Protein AF-A0AAP6BLM5-F1 (afdb_monomer_lite)

Secondary structure (DSSP, 8-state):
-EEEEEE-TTS-EEEEEESSTTSPPPPPTTT----EEPPPHHHHHTT---PPPPGGGS--STGGGTTT-HHHHHHHHHHHHHHHHHHHH-GGG----PPEEE-SGGGSSSPEEHHHHHTT------------------PPPP-----

pLDDT: mean 82.63, std 16.54, range [38.22, 97.81]

Foldseek 3Di:
DDKFWKADPVGDIDIDDDPDPPGAAAADPPPRHGIDTDDDVVVVVVPVDDQQDEPVPQDPDCVSCVNVDPVSVVVVVVSHVSNVVVCVVPVVSDDDDFDFPACDDLNVVPTDGPVCVVVVVDDRHDPPDDPDDDPDPDDDDDDDDDD

InterPro domains:
  IPR013429 Putative regulatory protein FmdB, zinc ribbon domain [PF09723] (1-38)
  IPR013429 Putative regulatory protein FmdB, zinc ribbon domain [SM00834] (1-40)
  IPR013429 Putative regulatory protein FmdB, zinc ribbon domain [TIGR02605] (1-44)

Radius of gyration: 35.69 Å; chains: 1; bounding box: 111×33×88 Å

Structure (mmCIF, N/CA/C/O backbone):
data_AF-A0AAP6BLM5-F1
#
_entry.id   AF-A0AAP6BLM5-F1
#
loop_
_atom_site.group_PDB
_atom_site.id
_atom_site.type_symbol
_atom_site.label_atom_id
_atom_site.label_alt_id
_atom_site.label_comp_id
_atom_site.label_asym_id
_atom_site.label_entity_id
_atom_site.label_seq_id
_atom_site.pdbx_PDB_ins_code
_atom_site.Cartn_x
_atom_site.Cartn_y
_atom_site.Cartn_z
_atom_site.occupancy
_atom_site.B_iso_or_equiv
_atom_site.auth_seq_id
_atom_site.auth_comp_id
_atom_site.auth_asym_id
_atom_site.auth_atom_id
_atom_site.pdbx_PDB_model_num
ATOM 1 N N . MET A 1 1 ? -21.916 20.422 20.716 1.00 71.44 1 MET A N 1
ATOM 2 C CA . MET A 1 1 ? -22.351 19.098 21.212 1.00 71.44 1 MET A CA 1
ATOM 3 C C . MET A 1 1 ? -21.468 18.029 20.588 1.00 71.44 1 MET A C 1
ATOM 5 O O . MET A 1 1 ? -21.013 18.235 19.468 1.00 71.44 1 MET A O 1
ATOM 9 N N . ARG A 1 2 ? -21.159 16.948 21.308 1.00 82.88 2 ARG A N 1
ATOM 10 C CA . ARG A 1 2 ? -20.297 15.845 20.842 1.00 82.88 2 ARG A CA 1
ATOM 11 C C . ARG A 1 2 ? -20.967 14.512 21.148 1.00 82.88 2 ARG A C 1
ATOM 13 O O . ARG A 1 2 ? -21.625 14.415 22.176 1.00 82.88 2 ARG A O 1
ATOM 20 N N . ILE A 1 3 ? -20.792 13.520 20.284 1.00 89.69 3 ILE A N 1
ATOM 21 C CA . ILE A 1 3 ? -21.278 12.153 20.504 1.00 89.69 3 ILE A CA 1
ATOM 22 C C . ILE A 1 3 ? -20.092 11.297 20.950 1.00 89.69 3 ILE A C 1
ATOM 24 O O . ILE A 1 3 ? -19.010 11.401 20.368 1.00 89.69 3 ILE A O 1
ATOM 28 N N . TYR A 1 4 ? -20.286 10.490 21.991 1.00 90.19 4 TYR A N 1
ATOM 29 C CA . TYR A 1 4 ? -19.311 9.495 22.433 1.00 90.19 4 TYR A CA 1
ATOM 30 C C . TYR A 1 4 ? -19.972 8.137 22.651 1.00 90.19 4 TYR A C 1
ATOM 32 O O . TYR A 1 4 ? -21.147 8.065 23.012 1.00 90.19 4 TYR A O 1
ATOM 40 N N . ASP A 1 5 ? -19.165 7.089 22.519 1.00 91.62 5 ASP A N 1
ATOM 41 C CA . ASP A 1 5 ? -19.498 5.725 22.911 1.00 91.62 5 ASP A CA 1
ATOM 42 C C . ASP A 1 5 ? -19.318 5.523 24.420 1.00 91.62 5 ASP A C 1
ATOM 44 O O . ASP A 1 5 ? -18.315 5.945 25.009 1.00 91.62 5 ASP A O 1
ATOM 48 N N . TYR A 1 6 ? -20.249 4.811 25.048 1.00 92.62 6 TYR A N 1
ATOM 49 C CA . TYR A 1 6 ? -20.213 4.455 26.464 1.00 92.62 6 TYR A CA 1
ATOM 50 C C . TYR A 1 6 ? -20.410 2.953 26.663 1.00 92.62 6 TYR A C 1
ATOM 52 O O . TYR A 1 6 ? -21.063 2.273 25.870 1.00 92.62 6 TYR A O 1
ATOM 60 N N . ALA A 1 7 ? -19.846 2.425 27.749 1.00 94.75 7 ALA A N 1
ATOM 61 C CA . ALA A 1 7 ? -20.069 1.053 28.190 1.00 94.75 7 ALA A CA 1
ATOM 62 C C . ALA A 1 7 ? -20.408 0.997 29.678 1.00 94.75 7 ALA A C 1
ATOM 64 O O . ALA A 1 7 ? -19.784 1.673 30.504 1.00 94.75 7 ALA A O 1
ATOM 65 N N . CYS A 1 8 ? -21.363 0.139 30.023 1.00 95.88 8 CYS A N 1
ATOM 66 C CA . CYS A 1 8 ? -21.702 -0.194 31.398 1.00 95.88 8 CYS A CA 1
ATOM 67 C C . CYS A 1 8 ? -21.160 -1.579 31.784 1.00 95.88 8 CYS A C 1
ATOM 69 O O . CYS A 1 8 ? -21.030 -2.470 30.946 1.00 95.88 8 CYS A O 1
ATOM 71 N N . ALA A 1 9 ? -20.905 -1.798 33.076 1.00 94.38 9 ALA A N 1
ATOM 72 C CA . ALA A 1 9 ? -20.504 -3.103 33.609 1.00 94.38 9 ALA A CA 1
ATOM 73 C C . ALA A 1 9 ? -21.584 -4.196 33.459 1.00 94.38 9 ALA A C 1
ATOM 75 O O . ALA A 1 9 ? -21.263 -5.374 33.546 1.00 94.38 9 ALA A O 1
ATOM 76 N N . CYS A 1 10 ? -22.847 -3.822 33.225 1.00 93.38 10 CYS A N 1
ATOM 77 C CA . CYS A 1 10 ? -23.926 -4.774 32.937 1.00 93.38 10 CYS A CA 1
ATOM 78 C C . CYS A 1 10 ? -23.910 -5.324 31.497 1.00 93.38 10 CYS A C 1
ATOM 80 O O . CYS A 1 10 ? -24.685 -6.224 31.198 1.00 93.38 10 CYS A O 1
ATOM 82 N N . GLY A 1 11 ? -23.043 -4.802 30.620 1.00 92.88 11 GLY A N 1
ATOM 83 C CA . GLY A 1 11 ? -22.901 -5.247 29.229 1.00 92.88 11 GLY A CA 1
ATOM 84 C C . GLY A 1 11 ? -23.438 -4.267 28.181 1.00 92.88 11 GLY A C 1
ATOM 85 O O . GLY A 1 11 ? -23.005 -4.327 27.032 1.00 92.88 11 GLY A O 1
ATOM 86 N N . THR A 1 12 ? -24.305 -3.324 28.560 1.00 94.12 12 THR A N 1
ATOM 87 C CA . THR A 1 12 ? -24.884 -2.337 27.635 1.00 94.12 12 THR A CA 1
ATOM 88 C C . THR A 1 12 ? -23.827 -1.391 27.070 1.00 94.12 12 THR A C 1
ATOM 90 O O . THR A 1 12 ? -23.000 -0.838 27.808 1.00 94.12 12 THR A O 1
ATOM 93 N N . ARG A 1 13 ? -23.888 -1.173 25.752 1.00 93.62 13 ARG A N 1
ATOM 94 C CA . ARG A 1 13 ? -23.085 -0.192 25.011 1.00 93.62 13 ARG A CA 1
ATOM 95 C C . ARG A 1 13 ? -24.023 0.725 24.243 1.00 93.62 13 ARG A C 1
ATOM 97 O O . ARG A 1 13 ? -24.993 0.243 23.667 1.00 93.62 13 ARG A O 1
ATOM 104 N N . PHE A 1 14 ? -23.750 2.022 24.260 1.00 92.19 14 PHE A N 1
ATOM 105 C CA . PHE A 1 14 ? -24.608 3.011 23.612 1.00 92.19 14 PHE A CA 1
ATOM 106 C C . PHE A 1 14 ? -23.843 4.292 23.289 1.00 92.19 14 PHE A C 1
ATOM 108 O O . PHE A 1 14 ? -22.807 4.579 23.892 1.00 92.19 14 PHE A O 1
ATOM 115 N N . GLU A 1 15 ? -24.394 5.073 22.366 1.00 92.31 15 GLU A N 1
ATOM 116 C CA . GLU A 1 15 ? -23.911 6.405 22.020 1.00 92.31 15 GLU A CA 1
ATOM 117 C C . GLU A 1 15 ? -24.732 7.468 22.751 1.00 92.31 15 GLU A C 1
ATOM 119 O O . GLU A 1 15 ? -25.955 7.361 22.864 1.00 92.31 15 GLU A O 1
ATOM 124 N N . ALA A 1 16 ? -24.073 8.515 23.244 1.00 91.88 16 ALA A N 1
ATOM 125 C CA . ALA A 1 16 ? -24.765 9.646 23.850 1.00 91.88 16 ALA A CA 1
ATOM 126 C C . ALA A 1 16 ? -24.150 10.982 23.445 1.00 91.88 16 ALA A C 1
ATOM 128 O O . ALA A 1 16 ? -22.928 11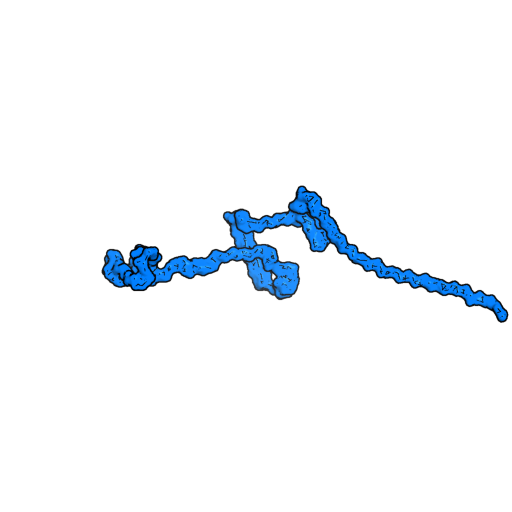.145 23.379 1.00 91.88 16 ALA A O 1
ATOM 129 N N . MET A 1 17 ? -25.030 11.955 23.213 1.00 91.75 17 MET A N 1
ATOM 130 C CA . MET A 1 17 ? -24.651 13.330 22.937 1.00 91.75 17 MET A CA 1
ATOM 131 C C . MET A 1 17 ? -24.458 14.095 24.248 1.00 91.75 17 MET A C 1
ATOM 133 O O . MET A 1 17 ? -25.363 14.168 25.074 1.00 91.75 17 MET A O 1
ATOM 137 N N . VAL A 1 18 ? -23.287 14.698 24.428 1.00 91.94 18 VAL A N 1
ATOM 138 C CA . VAL A 1 18 ? -22.938 15.483 25.617 1.00 91.94 18 VAL A CA 1
ATOM 139 C C . VAL A 1 18 ? -22.443 16.879 25.241 1.00 91.94 18 VAL A C 1
ATOM 141 O O . VAL A 1 18 ? -21.972 17.136 24.125 1.00 91.94 18 VAL A O 1
ATOM 144 N N . SER A 1 19 ? -22.553 17.808 26.188 1.00 88.00 19 SER A N 1
ATOM 145 C CA . SER A 1 19 ? -22.227 19.223 25.979 1.00 88.00 19 SER A CA 1
ATOM 146 C C . SER A 1 19 ? -20.738 19.461 25.712 1.00 88.00 19 SER A C 1
ATOM 148 O O . SER A 1 19 ? -20.390 20.331 24.915 1.00 88.00 19 SER A O 1
ATOM 150 N N . GLY A 1 20 ? -19.857 18.660 26.318 1.00 85.19 20 GLY A N 1
ATOM 151 C CA . GLY A 1 20 ? -18.407 18.830 26.246 1.00 85.19 20 GLY A CA 1
ATOM 152 C C . GLY A 1 20 ? -17.631 17.571 26.652 1.00 85.19 20 GLY A C 1
ATOM 153 O O . GLY A 1 20 ? -18.233 16.553 26.989 1.00 85.19 20 GLY A O 1
ATOM 154 N N . PRO A 1 21 ? -16.289 17.602 26.594 1.00 83.25 21 PRO A N 1
ATOM 155 C CA . PRO A 1 21 ? -15.448 16.454 26.918 1.00 83.25 21 PRO A CA 1
ATOM 156 C C . PRO A 1 21 ? -15.428 16.167 28.426 1.00 83.25 21 PRO A C 1
ATOM 158 O O . PRO A 1 21 ? -15.433 15.000 28.803 1.00 83.25 21 P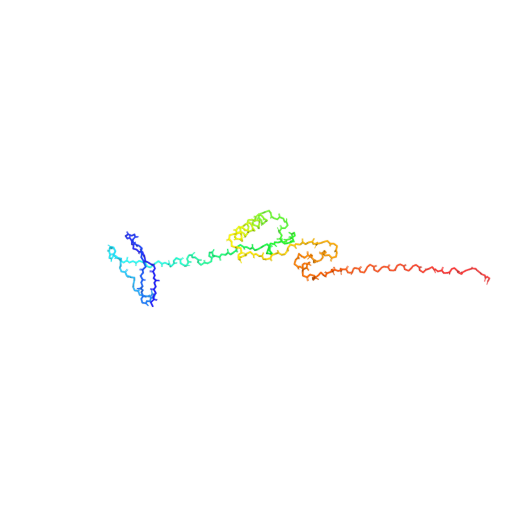RO A O 1
ATOM 161 N N . ASP A 1 22 ? -15.528 17.190 29.268 1.00 88.50 22 ASP A N 1
ATOM 162 C CA . ASP A 1 22 ? -15.529 17.054 30.732 1.00 88.50 22 ASP A CA 1
ATOM 163 C C . ASP A 1 22 ? -16.933 16.843 31.315 1.00 88.50 22 ASP A C 1
ATOM 165 O O . ASP A 1 22 ? -17.114 16.769 32.527 1.00 88.50 22 ASP A O 1
ATOM 169 N N . ALA A 1 23 ? -17.952 16.741 30.453 1.00 88.31 23 ALA A N 1
ATOM 170 C CA . ALA A 1 23 ? -19.307 16.450 30.895 1.00 88.31 23 ALA A CA 1
ATOM 171 C C . ALA A 1 23 ? -19.372 15.049 31.538 1.00 88.31 23 ALA A C 1
ATOM 173 O O . ALA A 1 23 ? -18.787 14.101 30.986 1.00 88.31 23 ALA A O 1
ATOM 174 N N . PRO A 1 24 ? -20.098 14.895 32.663 1.00 90.25 24 PRO A N 1
ATOM 175 C CA . PRO A 1 24 ? -20.225 13.613 33.339 1.00 90.25 24 PRO A CA 1
ATOM 176 C C . PRO A 1 24 ? -20.874 12.570 32.412 1.00 90.25 24 PRO A C 1
ATOM 178 O O . PRO A 1 24 ? -21.772 12.912 31.636 1.00 90.25 24 PRO A O 1
ATOM 181 N N . PRO A 1 25 ? -20.435 11.298 32.460 1.00 91.25 25 PRO A N 1
ATOM 182 C CA . PRO A 1 25 ? -21.062 10.225 31.697 1.00 91.25 25 PRO A CA 1
ATOM 183 C C . PRO A 1 25 ? -22.543 10.063 32.066 1.00 91.25 25 PRO A C 1
ATOM 185 O O . PRO A 1 25 ? -22.868 10.059 33.257 1.00 91.25 25 PRO A O 1
ATOM 188 N N . PRO A 1 26 ? -23.443 9.886 31.085 1.00 93.44 26 PRO A N 1
ATOM 189 C CA . PRO A 1 26 ? -24.836 9.575 31.374 1.00 93.44 26 PRO A CA 1
ATOM 190 C C . PRO A 1 26 ? -24.959 8.199 32.056 1.00 93.44 26 PRO A C 1
ATOM 192 O O . PRO A 1 26 ? -24.160 7.293 31.775 1.00 93.44 26 PRO A O 1
ATOM 195 N N . PRO A 1 27 ? -25.946 8.008 32.950 1.00 94.81 27 PRO A N 1
ATOM 196 C CA . PRO A 1 27 ? -26.209 6.704 33.547 1.00 94.81 27 PRO A CA 1
ATOM 197 C C . PRO A 1 27 ? -26.669 5.698 32.485 1.00 94.81 27 PRO A C 1
ATOM 199 O O . PRO A 1 27 ? -27.193 6.066 31.434 1.00 94.81 27 PRO A O 1
ATOM 202 N N . CYS A 1 28 ? -26.470 4.410 32.761 1.00 95.06 28 CYS A N 1
ATOM 203 C CA . CYS A 1 28 ? -26.924 3.341 31.878 1.00 95.06 28 CYS A CA 1
ATOM 204 C C . CYS A 1 28 ? -28.457 3.315 31.792 1.00 95.06 28 CYS A C 1
ATOM 206 O O . CYS A 1 28 ? -29.115 3.282 32.831 1.00 95.06 28 CYS A O 1
ATOM 208 N N . ALA A 1 29 ? -29.016 3.250 30.582 1.00 90.81 29 ALA A N 1
ATOM 209 C CA . ALA A 1 29 ? -30.464 3.162 30.380 1.00 90.81 29 ALA A CA 1
ATOM 210 C C . ALA A 1 29 ? -31.078 1.870 30.959 1.00 90.81 29 ALA A C 1
ATOM 212 O O . ALA A 1 29 ? -32.200 1.904 31.452 1.00 90.81 29 ALA A O 1
ATOM 213 N N . ASP A 1 30 ? -30.326 0.763 30.967 1.00 93.69 30 ASP A N 1
ATOM 214 C CA . ASP A 1 30 ? -30.858 -0.548 31.370 1.00 93.69 30 ASP A CA 1
ATOM 215 C C . ASP A 1 30 ? -30.795 -0.794 32.882 1.00 93.69 30 ASP A C 1
ATOM 217 O O . ASP A 1 30 ? -31.637 -1.487 33.444 1.00 93.69 30 ASP A O 1
ATOM 221 N N . CYS A 1 31 ? -29.774 -0.264 33.562 1.00 94.81 31 CYS A N 1
ATOM 222 C CA . CYS A 1 31 ? -29.539 -0.571 34.979 1.00 94.81 31 CYS A CA 1
ATOM 223 C C . CYS A 1 31 ? -29.229 0.642 35.861 1.00 94.81 31 CYS A C 1
ATOM 225 O O . CYS A 1 31 ? -28.933 0.470 37.043 1.00 94.81 31 CYS A O 1
ATOM 227 N N . GLY A 1 32 ? -29.223 1.856 35.304 1.00 92.81 32 GLY A N 1
ATOM 228 C CA . GLY A 1 32 ? -28.983 3.110 36.029 1.00 92.81 32 GLY A CA 1
ATOM 229 C C . GLY A 1 32 ? -27.560 3.309 36.563 1.00 92.81 32 GLY A C 1
ATOM 230 O O . GLY A 1 32 ? -27.248 4.363 37.111 1.00 92.81 32 GLY A O 1
ATOM 231 N N . ARG A 1 33 ? -26.671 2.319 36.416 1.00 93.75 33 ARG A N 1
ATOM 232 C CA . ARG A 1 33 ? -25.296 2.372 36.933 1.00 93.75 33 ARG A CA 1
ATOM 233 C C . ARG A 1 33 ? -24.425 3.354 36.140 1.00 93.75 33 ARG A C 1
ATOM 235 O O . ARG A 1 33 ? -24.701 3.594 34.959 1.00 93.75 33 ARG A O 1
ATOM 242 N N . PRO A 1 34 ? -23.345 3.881 36.750 1.00 93.88 34 PRO A N 1
ATOM 243 C CA . PRO A 1 34 ? -22.395 4.730 36.046 1.00 93.88 34 PRO A CA 1
ATOM 244 C C . PRO A 1 34 ? -21.782 4.004 34.845 1.00 93.88 34 PRO A C 1
ATOM 246 O O . PRO A 1 34 ? -21.551 2.790 34.863 1.00 93.88 34 PRO A O 1
ATOM 249 N N . THR A 1 35 ? -21.521 4.772 33.795 1.00 95.38 35 THR A N 1
ATOM 250 C CA . THR A 1 35 ? -20.933 4.288 32.546 1.00 95.38 35 THR A CA 1
ATOM 251 C C . THR A 1 35 ? -19.532 4.852 32.383 1.00 95.38 35 THR A C 1
ATOM 253 O O . THR A 1 35 ? -19.186 5.890 32.951 1.00 95.38 35 THR A O 1
ATOM 256 N N . ARG A 1 36 ? -18.696 4.159 31.609 1.00 92.88 36 ARG A N 1
ATOM 257 C CA . ARG A 1 36 ? -17.389 4.677 31.197 1.00 92.88 36 ARG A CA 1
ATOM 258 C C . ARG A 1 36 ? -17.442 5.085 29.736 1.00 92.88 36 ARG A C 1
ATOM 260 O O . ARG A 1 36 ? -18.025 4.368 28.922 1.00 92.88 36 ARG A O 1
ATOM 267 N N . ARG A 1 37 ? -16.798 6.201 29.403 1.00 91.44 37 ARG A N 1
ATOM 268 C CA . ARG A 1 37 ? -16.585 6.599 28.012 1.00 91.44 37 ARG A CA 1
ATOM 269 C C . ARG A 1 37 ? -15.580 5.649 27.365 1.00 91.44 37 ARG A C 1
ATOM 271 O O . ARG A 1 37 ? -14.556 5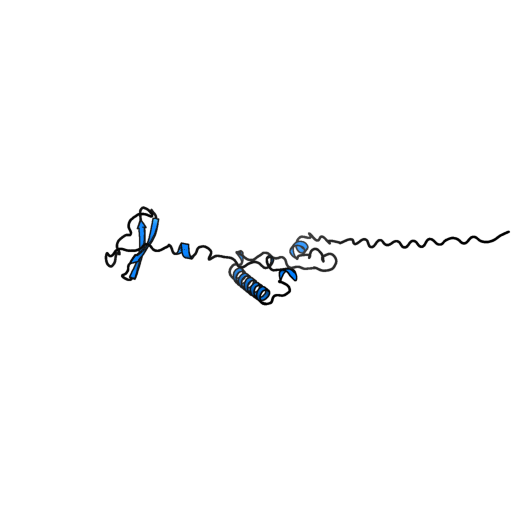.330 27.971 1.00 91.44 37 ARG A O 1
ATOM 278 N N . LEU A 1 38 ? -15.878 5.185 26.162 1.00 88.81 38 LEU A N 1
ATOM 279 C CA . LEU A 1 38 ? -14.958 4.397 25.358 1.00 88.81 38 LEU A CA 1
ATOM 280 C C . LEU A 1 38 ? -14.120 5.324 24.464 1.00 88.81 38 LEU A C 1
ATOM 282 O O . LEU A 1 38 ? -14.614 6.365 24.026 1.00 88.81 38 LEU A O 1
ATOM 286 N N . PRO A 1 39 ? -12.855 4.969 24.178 1.00 80.06 39 PRO A N 1
ATOM 287 C CA . PRO A 1 39 ? -12.139 5.598 23.078 1.00 80.06 39 PRO A CA 1
ATOM 288 C C . PRO A 1 39 ? -12.929 5.348 21.789 1.00 80.06 39 PRO A C 1
ATOM 290 O O . PRO A 1 39 ? -13.387 4.229 21.552 1.00 80.06 39 PRO A O 1
ATOM 293 N N . SER A 1 40 ? -13.122 6.392 20.984 1.00 69.50 40 SER A N 1
ATOM 294 C CA . SER A 1 40 ? -13.876 6.288 19.737 1.00 69.50 40 SER A CA 1
ATOM 295 C C . SER A 1 40 ? -13.244 5.237 18.824 1.00 69.50 40 SER A C 1
ATOM 297 O O . SER A 1 40 ? -12.019 5.180 18.686 1.00 69.50 40 SER A O 1
ATOM 299 N N . ALA A 1 41 ? -14.070 4.423 18.159 1.00 63.81 41 ALA A N 1
ATOM 300 C CA . ALA A 1 41 ? -13.591 3.410 17.211 1.00 63.81 41 ALA A CA 1
ATOM 301 C C . ALA A 1 41 ? -12.684 4.014 16.117 1.00 63.81 41 ALA A C 1
ATOM 303 O O . ALA A 1 41 ? -11.743 3.373 15.657 1.00 63.81 41 ALA A O 1
ATOM 304 N N . GLY A 1 42 ? -12.898 5.290 15.772 1.00 56.31 42 GLY A N 1
ATOM 305 C CA . GLY A 1 42 ? -12.040 6.048 14.862 1.00 56.31 42 GLY A CA 1
ATOM 306 C C . GLY A 1 42 ? -10.574 6.144 15.303 1.00 56.31 42 GLY A C 1
ATOM 307 O O . GLY A 1 42 ? -9.697 6.112 14.447 1.00 56.31 42 GLY A O 1
ATOM 308 N N . ALA A 1 43 ? -10.274 6.173 16.608 1.00 61.66 43 ALA A N 1
ATOM 309 C CA . ALA A 1 43 ? -8.893 6.154 17.098 1.00 61.66 43 ALA A CA 1
ATOM 310 C C . ALA A 1 43 ? -8.179 4.826 16.781 1.00 61.66 43 ALA A C 1
ATOM 312 O O . ALA A 1 43 ? -6.977 4.824 16.534 1.00 61.66 43 ALA A O 1
ATOM 313 N N . ALA A 1 44 ? -8.919 3.712 16.722 1.00 60.28 44 ALA A N 1
ATOM 314 C CA . ALA A 1 44 ? -8.392 2.413 16.298 1.00 60.28 44 ALA A CA 1
ATOM 315 C C . ALA A 1 44 ? -8.213 2.307 14.769 1.00 60.28 44 ALA A C 1
ATOM 317 O O . ALA A 1 44 ? -7.454 1.464 14.296 1.00 60.28 44 ALA A O 1
ATOM 318 N N . LEU A 1 45 ? -8.886 3.166 13.995 1.00 61.62 45 LEU A N 1
ATOM 319 C CA . LEU A 1 45 ? -8.805 3.206 12.531 1.00 61.62 45 LEU A CA 1
ATOM 320 C C . LEU A 1 45 ? -7.733 4.172 12.000 1.00 61.62 45 LEU A C 1
ATOM 322 O O . LEU A 1 45 ? -7.418 4.141 10.807 1.00 61.62 45 LEU A O 1
ATOM 326 N N . LEU A 1 46 ? -7.141 5.012 12.856 1.00 60.19 46 LEU A N 1
ATOM 327 C CA . LEU A 1 46 ? -6.058 5.912 12.459 1.00 60.19 46 LEU A CA 1
ATOM 328 C C . LEU A 1 46 ? -4.869 5.102 11.912 1.00 60.19 46 LEU A C 1
ATOM 330 O O . LEU A 1 46 ? -4.305 4.247 12.590 1.00 60.19 46 LEU A O 1
ATOM 334 N N . GLY A 1 47 ? -4.495 5.373 10.659 1.00 59.00 47 GLY A N 1
ATOM 335 C CA . GLY A 1 47 ? -3.353 4.740 9.988 1.00 59.00 47 GLY A CA 1
ATOM 336 C C . GLY A 1 47 ? -3.614 3.361 9.369 1.00 59.00 47 GLY A C 1
ATOM 337 O O . GLY A 1 47 ? -2.687 2.785 8.805 1.00 59.00 47 GLY A O 1
ATOM 3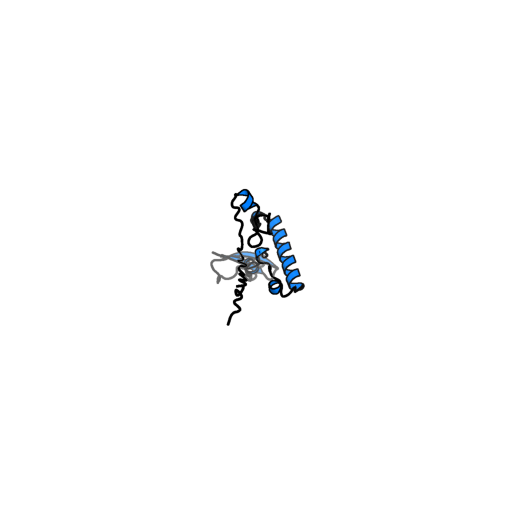38 N N . GLN A 1 48 ? -4.844 2.835 9.426 1.00 64.12 48 GLN A N 1
ATOM 339 C CA . GLN A 1 48 ? -5.172 1.516 8.856 1.00 64.12 48 GLN A CA 1
ATOM 340 C C . GLN A 1 48 ? -5.292 1.532 7.321 1.00 64.12 48 GLN A C 1
ATOM 342 O O . GLN A 1 48 ? -5.096 0.510 6.669 1.00 64.12 48 GLN A O 1
ATOM 347 N N . ALA A 1 49 ? -5.575 2.690 6.721 1.00 66.88 49 ALA A N 1
ATOM 348 C CA . ALA A 1 49 ? -5.681 2.833 5.272 1.00 66.88 49 ALA A CA 1
ATOM 349 C C . ALA A 1 49 ? -4.327 3.230 4.661 1.00 66.88 49 ALA A C 1
ATOM 351 O O . ALA A 1 49 ? -4.086 4.399 4.362 1.00 66.88 49 ALA A O 1
ATOM 352 N N . ARG A 1 50 ? -3.423 2.257 4.485 1.00 79.12 50 ARG A N 1
ATOM 353 C CA . ARG A 1 50 ? -2.179 2.449 3.723 1.00 79.12 50 ARG A CA 1
ATOM 354 C C . ARG A 1 50 ? -2.233 1.662 2.423 1.00 79.12 50 ARG A C 1
ATOM 356 O O . ARG A 1 50 ? -2.412 0.448 2.434 1.00 79.12 50 ARG A O 1
ATOM 363 N N . LEU A 1 51 ? -2.039 2.356 1.305 1.00 86.44 51 LEU A N 1
ATOM 364 C CA . LEU A 1 51 ? -1.909 1.711 0.004 1.00 86.44 51 LEU A CA 1
ATOM 365 C C . LEU A 1 51 ? -0.588 0.923 -0.055 1.00 86.44 51 LEU A C 1
ATOM 367 O O . LEU A 1 51 ? 0.447 1.452 0.370 1.00 86.44 51 LEU A O 1
ATOM 371 N N . PRO A 1 52 ? -0.593 -0.314 -0.588 1.00 90.88 52 PRO A N 1
ATOM 372 C CA . PRO A 1 52 ? 0.636 -1.010 -0.952 1.00 90.88 52 PRO A CA 1
ATOM 373 C C . PRO A 1 52 ? 1.477 -0.153 -1.905 1.00 90.88 52 PRO A C 1
ATOM 375 O O . PRO A 1 52 ? 0.932 0.619 -2.697 1.00 90.88 52 PRO A O 1
ATOM 378 N N . ALA A 1 53 ? 2.802 -0.282 -1.817 1.00 91.75 53 ALA A N 1
ATOM 379 C CA . ALA A 1 53 ? 3.714 0.440 -2.699 1.00 91.75 53 ALA A CA 1
ATOM 380 C C . ALA A 1 53 ? 3.517 0.019 -4.164 1.00 91.75 53 ALA A C 1
ATOM 382 O O . ALA A 1 53 ? 3.171 -1.129 -4.447 1.00 91.75 53 ALA A O 1
ATOM 383 N N . THR A 1 54 ? 3.760 0.949 -5.085 1.00 91.62 54 THR A N 1
ATOM 384 C CA . THR A 1 54 ? 3.700 0.684 -6.524 1.00 91.62 54 THR A CA 1
ATOM 385 C C . THR A 1 54 ? 4.978 0.010 -7.022 1.00 91.62 54 THR A C 1
ATOM 387 O O . THR A 1 54 ? 6.007 -0.016 -6.340 1.00 91.62 54 THR A O 1
ATOM 390 N N . ALA A 1 55 ? 4.926 -0.518 -8.245 1.00 88.88 55 ALA A N 1
ATOM 391 C CA . ALA A 1 55 ? 6.078 -1.138 -8.895 1.00 88.88 55 ALA A CA 1
ATOM 392 C C . ALA A 1 55 ? 7.224 -0.149 -9.170 1.00 88.88 55 ALA A C 1
ATOM 394 O O . ALA A 1 55 ? 8.378 -0.563 -9.232 1.00 88.88 55 ALA A O 1
ATOM 395 N N . ASP A 1 56 ? 6.944 1.150 -9.273 1.00 88.69 56 ASP A N 1
ATOM 396 C CA . ASP A 1 56 ? 7.983 2.172 -9.435 1.00 88.69 56 ASP A CA 1
ATOM 397 C C . ASP A 1 56 ? 8.868 2.351 -8.200 1.00 88.69 56 ASP A C 1
ATOM 399 O O . ASP A 1 56 ? 10.039 2.709 -8.339 1.00 88.69 56 ASP A O 1
ATOM 403 N N . ALA A 1 57 ? 8.335 2.048 -7.014 1.00 91.50 57 ALA A N 1
ATOM 404 C CA . ALA A 1 57 ? 9.083 2.058 -5.762 1.00 91.50 57 ALA A CA 1
ATOM 405 C C . ALA A 1 57 ? 9.923 0.786 -5.551 1.00 91.50 57 ALA A C 1
ATOM 407 O O . ALA A 1 57 ? 10.742 0.744 -4.630 1.00 91.50 57 ALA A O 1
ATOM 408 N N . ALA A 1 58 ? 9.716 -0.254 -6.365 1.00 93.56 58 ALA A N 1
ATOM 409 C CA . ALA A 1 58 ? 10.484 -1.484 -6.268 1.00 93.56 58 ALA A CA 1
ATOM 410 C C . ALA A 1 58 ? 11.956 -1.241 -6.665 1.00 93.56 58 ALA A C 1
ATOM 412 O O . ALA A 1 58 ? 12.244 -0.412 -7.535 1.00 93.56 58 ALA A O 1
ATOM 413 N N . PRO A 1 59 ? 12.910 -1.960 -6.052 1.00 94.44 59 PRO A N 1
ATOM 414 C CA . PRO A 1 59 ? 14.325 -1.859 -6.396 1.00 94.44 59 PRO A CA 1
ATOM 415 C C . PRO A 1 59 ? 14.564 -2.235 -7.864 1.00 94.44 59 PRO A C 1
ATOM 417 O O . PRO A 1 59 ? 14.102 -3.273 -8.333 1.00 94.44 59 PRO A O 1
ATOM 420 N N . LYS A 1 60 ? 15.333 -1.403 -8.574 1.00 91.38 60 LYS A N 1
ATOM 421 C CA . LYS A 1 60 ? 15.663 -1.586 -10.002 1.00 91.38 60 LYS A CA 1
ATOM 422 C C . LYS A 1 60 ? 17.131 -1.968 -10.239 1.00 91.38 60 LYS A C 1
ATOM 424 O O . LYS A 1 60 ? 17.578 -2.006 -11.379 1.00 91.38 60 LYS A O 1
ATOM 429 N N . SER A 1 61 ? 17.895 -2.217 -9.174 1.00 91.81 61 SER A N 1
ATOM 430 C CA . SER A 1 61 ? 19.323 -2.552 -9.231 1.00 91.81 61 SER A CA 1
ATOM 431 C C . SER A 1 61 ? 19.674 -3.692 -8.279 1.00 91.81 61 SER A C 1
ATOM 433 O O . SER A 1 61 ? 18.974 -3.928 -7.292 1.00 91.81 61 SER A O 1
ATOM 435 N N . TRP A 1 62 ? 20.790 -4.372 -8.555 1.00 92.56 62 TRP A N 1
ATOM 436 C CA . TRP A 1 62 ? 21.315 -5.451 -7.713 1.00 92.56 62 TRP A CA 1
ATOM 437 C C . TRP A 1 62 ? 21.526 -5.004 -6.261 1.00 92.56 62 TRP A C 1
ATOM 439 O O . TRP A 1 62 ? 20.990 -5.618 -5.337 1.00 92.56 62 TRP A O 1
ATOM 449 N N . ASP A 1 63 ? 22.205 -3.876 -6.056 1.00 95.06 63 ASP A N 1
ATOM 450 C CA . ASP A 1 63 ? 22.421 -3.323 -4.716 1.00 95.06 63 ASP A CA 1
ATOM 451 C C . ASP A 1 63 ? 21.104 -2.918 -4.043 1.00 95.06 63 ASP A C 1
ATOM 453 O O . ASP A 1 63 ? 20.922 -3.151 -2.849 1.00 95.06 63 ASP A O 1
ATOM 457 N N . GLY A 1 64 ? 20.139 -2.401 -4.813 1.00 92.56 64 GLY A N 1
ATOM 458 C CA . GLY A 1 64 ? 18.799 -2.078 -4.320 1.00 92.56 64 GLY A CA 1
ATOM 459 C C . GLY A 1 64 ? 18.015 -3.301 -3.837 1.00 92.56 64 GLY A C 1
ATOM 460 O O . GLY A 1 64 ? 17.164 -3.180 -2.960 1.00 92.56 64 GLY A O 1
ATOM 461 N N . THR A 1 65 ? 18.317 -4.493 -4.358 1.00 95.75 65 THR A N 1
ATOM 462 C CA . THR A 1 65 ? 17.769 -5.764 -3.850 1.00 95.75 65 THR A CA 1
ATOM 463 C C . THR A 1 65 ? 18.532 -6.325 -2.649 1.00 95.75 65 THR A C 1
ATOM 465 O O . THR A 1 65 ? 18.260 -7.450 -2.232 1.00 95.75 65 THR A O 1
ATOM 468 N N . HIS A 1 66 ? 19.485 -5.572 -2.092 1.00 95.31 66 HIS A N 1
ATOM 469 C CA . HIS A 1 66 ? 20.429 -6.046 -1.079 1.00 95.31 66 HIS A CA 1
ATOM 470 C C . HIS A 1 66 ? 21.176 -7.299 -1.538 1.00 95.31 66 HIS A C 1
ATOM 472 O O . HIS A 1 66 ? 21.213 -8.302 -0.829 1.00 95.31 66 HIS A O 1
ATOM 478 N N . GLN A 1 67 ? 21.743 -7.234 -2.748 1.00 97.00 67 GLN A N 1
ATOM 479 C CA . GLN A 1 67 ? 22.517 -8.323 -3.347 1.00 97.00 67 GLN A CA 1
ATOM 480 C C . GLN A 1 67 ? 21.710 -9.625 -3.465 1.00 97.00 67 GLN A C 1
ATOM 482 O O . GLN A 1 67 ? 22.200 -10.715 -3.172 1.00 97.00 67 GLN A O 1
ATOM 487 N N . GLY A 1 68 ? 20.443 -9.506 -3.865 1.00 95.25 68 GLY A N 1
ATOM 488 C CA . GLY A 1 68 ? 19.574 -10.662 -4.045 1.00 95.25 68 GLY A CA 1
ATOM 489 C C . GLY A 1 68 ? 19.005 -11.240 -2.749 1.00 95.25 68 GLY A C 1
ATOM 490 O O . GLY A 1 68 ? 18.683 -12.425 -2.721 1.00 95.25 68 GLY A O 1
ATOM 491 N N . ASN A 1 69 ? 18.859 -10.447 -1.681 1.00 97.56 69 ASN A N 1
ATOM 492 C CA . ASN A 1 69 ? 18.269 -10.931 -0.432 1.00 97.56 69 ASN A CA 1
ATOM 493 C C . ASN A 1 69 ? 16.856 -11.509 -0.668 1.00 97.56 69 ASN A C 1
ATOM 495 O O . ASN A 1 69 ? 15.919 -10.797 -1.047 1.00 97.56 69 ASN A O 1
ATOM 499 N N . THR A 1 70 ? 16.702 -12.812 -0.425 1.00 97.31 70 THR A N 1
ATOM 500 C CA . THR A 1 70 ? 15.489 -13.565 -0.765 1.00 97.31 70 THR A CA 1
ATOM 501 C C . THR A 1 70 ? 14.269 -13.078 0.007 1.00 97.31 70 THR A C 1
ATOM 503 O O . THR A 1 70 ? 13.192 -12.934 -0.574 1.00 97.31 70 THR A O 1
ATOM 506 N N . GLU A 1 71 ? 14.410 -12.779 1.298 1.00 97.62 71 GLU A N 1
ATOM 507 C CA . GLU A 1 71 ? 13.314 -12.314 2.153 1.00 97.62 71 GLU A CA 1
ATOM 508 C C . GLU A 1 71 ? 12.803 -10.941 1.707 1.00 97.62 71 GLU A C 1
ATOM 510 O O . GLU A 1 71 ? 11.591 -10.700 1.648 1.00 97.62 71 GLU A O 1
ATOM 515 N N . TYR A 1 72 ? 13.722 -10.045 1.354 1.00 96.62 72 TYR A N 1
ATOM 516 C CA . TYR A 1 72 ? 13.434 -8.713 0.841 1.00 96.62 72 TYR A CA 1
ATOM 517 C C . TYR A 1 72 ? 12.709 -8.783 -0.505 1.00 96.62 72 TYR A C 1
ATOM 519 O O . TYR A 1 72 ? 11.681 -8.123 -0.687 1.00 96.62 72 TYR A O 1
ATOM 527 N N . ILE A 1 73 ? 13.181 -9.635 -1.418 1.00 96.44 73 ILE A N 1
ATOM 528 C CA . ILE A 1 73 ? 12.535 -9.878 -2.714 1.00 96.44 73 ILE A CA 1
ATOM 529 C C . ILE A 1 73 ? 11.146 -10.495 -2.519 1.00 96.44 73 ILE A C 1
ATOM 531 O O . ILE A 1 73 ? 10.175 -10.033 -3.118 1.00 96.44 73 ILE A O 1
ATOM 535 N N . ALA A 1 74 ? 11.010 -11.498 -1.652 1.00 97.81 74 ALA A N 1
ATOM 536 C CA . ALA A 1 74 ? 9.729 -12.137 -1.358 1.00 97.81 74 ALA A CA 1
ATOM 537 C C . ALA A 1 74 ? 8.727 -11.164 -0.718 1.00 97.81 74 ALA A C 1
ATOM 539 O O . ALA A 1 74 ? 7.522 -11.246 -0.965 1.00 97.81 74 ALA A O 1
ATOM 540 N N . ARG A 1 75 ? 9.200 -10.219 0.102 1.00 97.06 75 ARG A N 1
ATOM 541 C CA . ARG A 1 75 ? 8.368 -9.125 0.612 1.00 97.06 75 ARG A CA 1
ATOM 542 C C . ARG A 1 75 ? 7.894 -8.220 -0.521 1.00 97.06 75 ARG A C 1
ATOM 544 O O . ARG A 1 75 ? 6.707 -7.925 -0.572 1.00 97.06 75 ARG A O 1
ATOM 551 N N . TRP A 1 76 ? 8.780 -7.814 -1.428 1.00 97.00 76 TRP A N 1
ATOM 552 C CA . TRP A 1 76 ? 8.396 -6.994 -2.578 1.00 97.00 76 TRP A CA 1
ATOM 553 C C . TRP A 1 76 ? 7.388 -7.689 -3.486 1.00 97.00 76 TR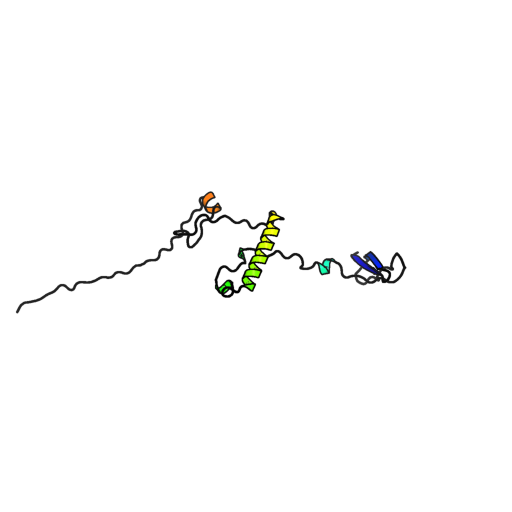P A C 1
ATOM 555 O O . TRP A 1 76 ? 6.395 -7.063 -3.838 1.00 97.00 76 TRP A O 1
ATOM 565 N N . ARG A 1 77 ? 7.574 -8.982 -3.779 1.00 96.31 77 ARG A N 1
ATOM 566 C CA . ARG A 1 77 ? 6.593 -9.786 -4.528 1.00 96.31 77 ARG A CA 1
ATOM 567 C C . ARG A 1 77 ? 5.203 -9.693 -3.899 1.00 96.31 77 ARG A C 1
ATOM 569 O O . ARG A 1 77 ? 4.281 -9.214 -4.542 1.00 96.31 77 ARG A O 1
ATOM 576 N N . ARG A 1 78 ? 5.091 -9.997 -2.600 1.00 97.50 78 ARG A N 1
ATOM 577 C CA . ARG A 1 78 ? 3.818 -9.901 -1.863 1.00 97.50 78 ARG A CA 1
ATOM 578 C C . ARG A 1 78 ? 3.209 -8.497 -1.887 1.00 97.50 78 ARG A C 1
ATOM 580 O O . ARG A 1 78 ? 1.995 -8.365 -1.998 1.00 97.50 78 ARG A O 1
ATOM 587 N N . THR A 1 79 ? 4.028 -7.451 -1.773 1.00 96.31 79 THR A N 1
ATOM 588 C CA . THR A 1 79 ? 3.553 -6.060 -1.856 1.00 96.31 79 THR A CA 1
ATOM 589 C C . THR A 1 79 ? 2.962 -5.750 -3.231 1.00 96.31 79 THR A C 1
ATOM 591 O O . THR A 1 79 ? 1.905 -5.126 -3.304 1.00 96.31 79 THR A O 1
ATOM 594 N N . LEU A 1 80 ? 3.618 -6.192 -4.306 1.00 95.62 80 LEU A N 1
ATOM 595 C CA . LEU A 1 80 ? 3.154 -5.967 -5.675 1.00 95.62 80 LEU A CA 1
ATOM 596 C C . LEU A 1 80 ? 1.911 -6.798 -6.002 1.00 95.62 80 LEU A C 1
ATOM 598 O O . LEU A 1 80 ? 0.992 -6.270 -6.619 1.00 95.62 80 LEU A O 1
ATOM 602 N N . ASP A 1 81 ? 1.821 -8.033 -5.508 1.00 96.31 81 ASP A N 1
ATOM 603 C CA . ASP A 1 81 ? 0.614 -8.858 -5.640 1.00 96.31 81 ASP A CA 1
ATOM 604 C C . ASP A 1 81 ? -0.582 -8.196 -4.938 1.00 96.31 81 ASP A C 1
ATOM 606 O O . ASP A 1 81 ? -1.676 -8.096 -5.495 1.00 96.31 81 ASP A O 1
ATOM 610 N N . ALA A 1 82 ? -0.369 -7.670 -3.726 1.00 95.00 82 ALA A N 1
ATOM 611 C CA . ALA A 1 82 ? -1.395 -6.933 -2.992 1.00 95.00 82 ALA A CA 1
ATOM 612 C C . ALA A 1 82 ? -1.809 -5.638 -3.709 1.00 95.00 82 ALA A C 1
ATOM 614 O O . ALA A 1 82 ? -2.983 -5.266 -3.672 1.00 95.00 82 ALA A O 1
ATOM 615 N N . ARG A 1 83 ? -0.861 -4.956 -4.366 1.00 95.12 83 ARG A N 1
ATOM 616 C CA . ARG A 1 83 ? -1.142 -3.782 -5.198 1.00 95.12 83 ARG A CA 1
ATOM 617 C C . ARG A 1 83 ? -1.981 -4.162 -6.418 1.00 95.12 83 ARG A C 1
ATOM 619 O O . ARG A 1 83 ? -3.012 -3.537 -6.628 1.00 95.12 83 ARG A O 1
ATOM 626 N N . ALA A 1 84 ? -1.604 -5.207 -7.150 1.00 93.12 84 ALA A N 1
ATOM 627 C CA . ALA A 1 84 ? -2.346 -5.684 -8.316 1.00 93.12 84 ALA A CA 1
ATOM 628 C C . ALA A 1 84 ? -3.783 -6.090 -7.948 1.00 93.12 84 ALA A C 1
ATOM 630 O O . ALA A 1 84 ? -4.737 -5.654 -8.583 1.00 93.12 84 ALA A O 1
ATOM 631 N N . ALA A 1 85 ? -3.962 -6.835 -6.853 1.00 94.00 85 ALA A N 1
ATOM 632 C CA . ALA A 1 85 ? -5.289 -7.209 -6.359 1.00 94.00 85 ALA A CA 1
ATOM 633 C C . ALA A 1 85 ? -6.126 -6.008 -5.874 1.00 94.00 85 ALA A C 1
ATOM 635 O O . ALA A 1 85 ? -7.356 -6.085 -5.801 1.00 94.00 85 ALA A O 1
ATOM 636 N N . LEU A 1 86 ? -5.485 -4.907 -5.471 1.00 93.81 86 LEU A N 1
ATOM 637 C CA . LEU A 1 86 ? -6.177 -3.660 -5.158 1.00 93.81 86 LEU A CA 1
ATOM 638 C C . LEU A 1 86 ? -6.626 -2.953 -6.439 1.00 93.81 86 LEU A C 1
ATOM 640 O O . LEU A 1 86 ? -7.790 -2.588 -6.523 1.00 93.81 86 LEU A O 1
ATOM 644 N N . GLU A 1 87 ? -5.730 -2.786 -7.408 1.00 93.88 87 GLU A N 1
ATOM 645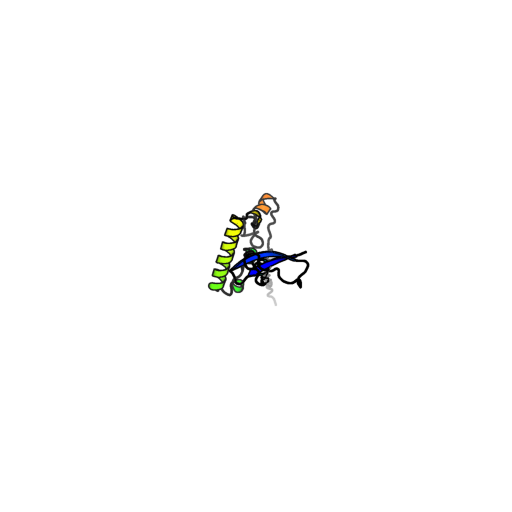 C CA . GLU A 1 87 ? -6.006 -2.102 -8.678 1.00 93.88 87 GLU A CA 1
ATOM 646 C C . GLU A 1 87 ? -7.060 -2.836 -9.517 1.00 93.88 87 GLU A C 1
ATOM 648 O O . GLU A 1 87 ? -7.895 -2.188 -10.133 1.00 93.88 87 GLU A O 1
ATOM 653 N N . GLU A 1 88 ? -7.105 -4.170 -9.459 1.00 93.12 88 GLU A N 1
ATOM 654 C CA . GLU A 1 88 ? -8.157 -4.965 -10.109 1.00 93.12 88 GLU A CA 1
ATOM 655 C C . GLU A 1 88 ? -9.554 -4.664 -9.536 1.00 93.12 88 GLU A C 1
ATOM 657 O O . GLU A 1 88 ? -10.537 -4.557 -10.264 1.00 93.12 88 GLU A O 1
ATOM 662 N N . ARG A 1 89 ? -9.655 -4.500 -8.210 1.00 95.38 89 ARG A N 1
ATOM 663 C CA . ARG A 1 89 ? -10.924 -4.163 -7.537 1.00 95.38 89 ARG A CA 1
ATOM 664 C C . ARG A 1 89 ? -11.271 -2.679 -7.638 1.00 95.38 89 ARG A C 1
ATOM 666 O O . ARG A 1 89 ? -12.440 -2.323 -7.521 1.00 95.38 89 ARG A O 1
ATOM 673 N N . HIS A 1 90 ? -10.252 -1.843 -7.803 1.00 93.12 90 HIS A N 1
ATOM 674 C CA . HIS A 1 90 ? -10.320 -0.388 -7.803 1.00 93.12 90 HIS A CA 1
ATOM 675 C C . HIS A 1 90 ? -9.552 0.153 -9.012 1.00 93.12 90 HIS A C 1
ATOM 677 O O . HIS A 1 90 ? -8.434 0.662 -8.852 1.00 93.12 90 HIS A O 1
ATOM 683 N N . PRO A 1 91 ? -10.115 0.036 -10.228 1.00 90.62 91 PRO A N 1
ATOM 684 C CA . PRO A 1 91 ? -9.442 0.462 -11.452 1.00 90.62 91 PRO A CA 1
ATOM 685 C C . PRO A 1 91 ? -9.129 1.965 -11.459 1.00 90.62 91 PRO A C 1
ATOM 687 O O . PRO A 1 91 ? -8.193 2.400 -12.125 1.00 90.62 91 PRO A O 1
ATOM 690 N N . GLU A 1 92 ? -9.849 2.771 -10.677 1.00 91.56 92 GLU A N 1
ATOM 691 C CA . GLU A 1 92 ? -9.555 4.188 -10.448 1.00 91.56 92 GLU A CA 1
ATOM 692 C C . GLU A 1 92 ? -8.211 4.432 -9.744 1.00 91.56 92 GLU A C 1
ATOM 694 O O . GLU A 1 92 ? -7.644 5.519 -9.857 1.00 91.56 92 GLU A O 1
ATOM 699 N N . LEU A 1 93 ? -7.698 3.432 -9.022 1.00 89.75 93 LEU A N 1
ATOM 700 C CA . LEU A 1 93 ? -6.399 3.476 -8.353 1.00 89.75 93 LEU A CA 1
ATOM 701 C C . LEU A 1 93 ? -5.269 2.912 -9.216 1.00 89.75 93 LEU A C 1
ATOM 703 O O . LEU A 1 93 ? -4.113 3.006 -8.791 1.00 89.75 93 LEU A O 1
ATOM 707 N N . ALA A 1 94 ? -5.581 2.318 -10.371 1.00 88.88 94 ALA A N 1
ATOM 708 C CA . ALA A 1 94 ? -4.597 1.691 -11.239 1.00 88.88 94 ALA A CA 1
ATOM 709 C C . ALA A 1 94 ? -3.599 2.718 -11.784 1.00 88.88 94 ALA A C 1
ATOM 711 O O . ALA A 1 94 ? -3.966 3.781 -12.297 1.00 88.88 94 ALA A O 1
ATOM 712 N N . GLU A 1 95 ? -2.313 2.393 -11.680 1.00 83.75 95 GLU A N 1
ATOM 713 C CA . GLU A 1 95 ? -1.265 3.205 -12.281 1.00 83.75 95 GLU A CA 1
ATOM 714 C C . GLU A 1 95 ? -1.370 3.130 -13.812 1.00 83.75 95 GLU A C 1
ATOM 716 O O . GLU A 1 95 ? -1.335 2.049 -14.404 1.00 83.75 95 GLU A O 1
ATOM 721 N N . LYS A 1 96 ? -1.486 4.284 -14.479 1.00 83.44 96 LYS A N 1
ATOM 722 C CA . LYS A 1 96 ? -1.448 4.335 -15.945 1.00 83.44 96 LYS A CA 1
ATOM 723 C C . LYS A 1 96 ? -0.032 4.029 -16.414 1.00 83.44 96 LYS A C 1
ATOM 725 O O . LYS A 1 96 ? 0.871 4.839 -16.218 1.00 83.44 96 LYS A O 1
ATOM 730 N N . ARG A 1 97 ? 0.146 2.873 -17.048 1.00 81.75 97 ARG A N 1
ATOM 731 C CA . ARG A 1 97 ? 1.428 2.418 -17.587 1.00 81.75 97 ARG A CA 1
ATOM 732 C C . ARG A 1 97 ? 1.313 2.160 -19.077 1.00 81.75 97 ARG A C 1
ATOM 734 O O . ARG A 1 97 ? 0.504 1.345 -19.511 1.00 81.75 97 ARG A O 1
ATOM 741 N N . SER A 1 98 ? 2.153 2.839 -19.843 1.00 87.25 98 SER A N 1
ATOM 742 C CA . SER A 1 98 ? 2.252 2.654 -21.286 1.00 87.25 98 SER A CA 1
ATOM 743 C C . SER A 1 98 ? 3.171 1.459 -21.572 1.00 87.25 98 SER A C 1
ATOM 745 O O . SER A 1 98 ? 4.302 1.438 -21.076 1.00 87.25 98 SER A O 1
ATOM 747 N N . PRO A 1 99 ? 2.735 0.455 -22.353 1.00 90.69 99 PRO A N 1
ATOM 748 C CA . PRO A 1 99 ? 3.584 -0.674 -22.724 1.00 90.69 99 PRO A CA 1
ATOM 749 C C . PRO A 1 99 ? 4.875 -0.220 -23.413 1.00 90.69 99 PRO A C 1
ATOM 751 O O . PRO A 1 99 ? 4.852 0.693 -24.237 1.00 90.69 99 PRO A O 1
ATOM 754 N N . VAL A 1 100 ? 5.997 -0.871 -23.109 1.00 91.44 100 VAL A N 1
ATOM 755 C CA . VAL A 1 100 ? 7.269 -0.636 -23.809 1.00 91.44 100 VAL A CA 1
ATOM 756 C C . VAL A 1 100 ? 7.271 -1.426 -25.116 1.00 91.44 100 VAL A C 1
ATOM 758 O O . VAL A 1 100 ? 7.087 -2.640 -25.104 1.00 91.44 100 VAL A O 1
ATOM 761 N N . VAL A 1 101 ? 7.492 -0.739 -26.236 1.00 94.12 101 VAL A N 1
ATOM 762 C CA . VAL A 1 101 ? 7.491 -1.320 -27.590 1.00 94.12 101 VAL A CA 1
ATOM 763 C C . VAL A 1 101 ? 8.911 -1.612 -28.080 1.00 94.12 101 VAL A C 1
ATOM 765 O O . VAL A 1 101 ? 9.127 -2.608 -28.764 1.00 94.12 101 VAL A O 1
ATOM 768 N N . ALA A 1 102 ? 9.894 -0.783 -27.714 1.00 91.50 102 ALA A N 1
ATOM 769 C CA . ALA A 1 102 ? 11.305 -1.025 -28.019 1.00 91.50 102 ALA A CA 1
ATOM 770 C C . ALA A 1 102 ? 12.204 -0.511 -26.888 1.00 91.50 102 ALA A C 1
ATOM 772 O O . ALA A 1 102 ? 12.007 0.590 -26.388 1.00 91.50 102 ALA A O 1
ATOM 773 N N . HIS A 1 103 ? 13.211 -1.289 -26.500 1.00 90.81 103 HIS A N 1
ATOM 774 C CA . HIS A 1 103 ? 14.166 -0.927 -25.442 1.00 90.81 103 HIS A CA 1
ATOM 775 C C . HIS A 1 103 ? 15.621 -1.217 -25.835 1.00 90.81 103 HIS A C 1
ATOM 777 O O . HIS A 1 103 ? 16.524 -1.108 -25.016 1.00 90.81 103 HIS A O 1
ATOM 783 N N . GLU A 1 104 ? 15.852 -1.596 -27.090 1.00 88.31 104 GLU A N 1
ATOM 784 C CA . GLU A 1 104 ? 17.167 -1.947 -27.616 1.00 88.31 104 GLU A CA 1
ATOM 785 C C . GLU A 1 104 ? 17.635 -0.915 -28.652 1.00 88.31 104 GLU A C 1
ATOM 787 O O . GLU A 1 104 ? 16.867 -0.063 -29.118 1.00 88.31 104 GLU A O 1
ATOM 792 N N . GLY A 1 105 ? 18.919 -0.974 -29.014 1.00 88.94 105 GLY A N 1
ATOM 793 C CA . GLY A 1 105 ? 19.506 -0.108 -30.036 1.00 88.94 105 GLY A CA 1
ATOM 794 C C . GLY A 1 105 ? 19.351 1.388 -29.703 1.00 88.94 105 GLY A C 1
ATOM 795 O O . GLY A 1 105 ? 19.751 1.802 -28.612 1.00 88.94 105 GLY A O 1
ATOM 796 N N . PRO A 1 106 ? 18.764 2.218 -30.595 1.00 87.31 106 PRO A N 1
ATOM 797 C CA . PRO A 1 106 ? 18.556 3.655 -30.355 1.00 87.31 106 PRO A CA 1
ATOM 798 C C . PRO A 1 106 ? 17.697 4.004 -29.128 1.00 87.31 106 PRO A C 1
ATOM 800 O O . PRO A 1 106 ? 17.654 5.171 -28.734 1.00 87.31 106 PRO A O 1
ATOM 803 N N . TYR A 1 107 ? 17.010 3.017 -28.544 1.00 88.81 107 TYR A N 1
ATOM 804 C CA . TYR A 1 107 ? 16.128 3.165 -27.382 1.00 88.81 107 TYR A CA 1
ATOM 805 C C . TYR A 1 107 ? 16.704 2.537 -26.106 1.00 88.81 107 TYR A C 1
ATOM 807 O O . TYR A 1 107 ? 16.025 2.492 -25.086 1.00 88.81 107 TYR A O 1
ATOM 815 N N . HIS A 1 108 ? 17.965 2.092 -26.124 1.00 84.19 108 HIS A N 1
ATOM 816 C CA . HIS A 1 108 ? 18.615 1.486 -24.956 1.00 84.19 108 HIS A CA 1
ATOM 817 C C . HIS A 1 108 ? 18.628 2.410 -23.725 1.00 84.19 108 HIS A C 1
ATOM 819 O O . HIS A 1 108 ? 18.437 1.962 -22.599 1.00 84.19 108 HIS A O 1
ATOM 825 N N . ALA A 1 109 ? 18.840 3.715 -23.926 1.00 83.81 109 ALA A N 1
ATOM 826 C CA . ALA A 1 109 ? 18.888 4.690 -22.832 1.00 83.81 109 ALA A CA 1
ATOM 827 C C . ALA A 1 109 ? 17.500 5.183 -22.378 1.00 83.81 109 ALA A C 1
ATOM 829 O O . ALA A 1 109 ? 17.354 5.691 -21.268 1.00 83.81 109 ALA A O 1
ATOM 830 N N . ALA A 1 110 ? 16.491 5.083 -23.244 1.00 87.19 110 ALA A N 1
ATOM 831 C CA . ALA A 1 110 ? 15.124 5.510 -22.977 1.00 87.19 110 ALA A CA 1
ATOM 832 C C . ALA A 1 110 ? 14.180 4.640 -23.821 1.00 87.19 110 ALA A C 1
ATOM 834 O O . ALA A 1 110 ? 14.098 4.865 -25.033 1.00 87.19 110 ALA A O 1
ATOM 835 N N . PRO A 1 111 ? 13.514 3.645 -23.209 1.00 90.56 111 PRO A N 1
ATOM 836 C CA . PRO A 1 111 ? 12.620 2.754 -23.929 1.00 90.56 111 PRO A CA 1
ATOM 837 C C . PRO A 1 111 ? 11.477 3.520 -24.594 1.00 90.56 111 PRO A C 1
ATOM 839 O O . PRO A 1 111 ? 10.864 4.381 -23.969 1.00 90.56 111 PRO A O 1
ATOM 842 N N . LEU A 1 112 ? 11.182 3.178 -25.845 1.00 91.19 112 LEU A N 1
ATOM 843 C CA . LEU A 1 112 ? 10.038 3.695 -26.580 1.00 91.19 112 LEU A CA 1
ATOM 844 C C . LEU A 1 112 ? 8.755 3.053 -26.052 1.00 91.19 112 LEU A C 1
ATOM 846 O O . LEU A 1 112 ? 8.610 1.826 -26.082 1.00 91.19 112 LEU A O 1
ATOM 850 N N . THR A 1 113 ? 7.809 3.879 -25.623 1.00 92.94 113 THR A N 1
ATOM 851 C CA . THR A 1 113 ? 6.491 3.435 -25.155 1.00 92.94 113 THR A CA 1
ATOM 852 C C . THR A 1 113 ? 5.435 3.450 -26.266 1.00 92.94 113 THR A C 1
ATOM 854 O O . THR A 1 113 ? 5.570 4.142 -27.278 1.00 92.94 113 THR A O 1
ATOM 857 N N . ALA A 1 114 ? 4.354 2.689 -26.084 1.00 92.19 114 ALA A N 1
ATOM 858 C CA . ALA A 1 114 ? 3.235 2.622 -27.024 1.00 92.19 114 ALA A CA 1
ATOM 859 C C . ALA A 1 114 ? 2.542 3.980 -27.196 1.00 92.19 114 ALA A C 1
ATOM 861 O O . ALA A 1 114 ? 2.135 4.319 -28.303 1.00 92.19 114 ALA A O 1
ATOM 862 N N . ASP A 1 115 ? 2.471 4.778 -26.130 1.00 91.25 115 ASP A N 1
ATOM 863 C CA . ASP A 1 115 ? 1.857 6.105 -26.171 1.00 91.25 115 ASP A CA 1
ATOM 864 C C . ASP A 1 115 ? 2.721 7.099 -26.954 1.00 91.25 115 ASP A C 1
ATOM 866 O O . ASP A 1 115 ? 2.192 7.887 -27.738 1.00 91.25 115 ASP A O 1
ATOM 870 N N . GLU A 1 116 ? 4.050 7.045 -26.808 1.00 91.12 116 GLU A N 1
ATOM 871 C CA . GLU A 1 116 ? 4.977 7.844 -27.621 1.00 91.12 116 GLU A CA 1
ATOM 872 C C . GLU A 1 116 ? 4.906 7.456 -29.100 1.00 91.12 116 GLU A C 1
ATOM 874 O O . GLU A 1 116 ? 4.918 8.336 -29.966 1.00 91.12 116 GLU A O 1
ATOM 879 N N . LEU A 1 117 ? 4.784 6.155 -29.390 1.00 90.75 117 LEU A N 1
ATOM 880 C CA . LEU A 1 117 ? 4.593 5.647 -30.746 1.00 90.75 117 LEU A CA 1
ATOM 881 C C . LEU A 1 117 ? 3.259 6.124 -31.339 1.00 90.75 117 LEU A C 1
ATOM 883 O O . LEU A 1 117 ? 3.243 6.653 -32.449 1.00 90.75 117 LEU A O 1
ATOM 887 N N . ALA A 1 118 ? 2.159 5.994 -30.593 1.00 91.06 118 ALA A N 1
ATOM 888 C CA . ALA A 1 118 ? 0.826 6.427 -31.014 1.00 91.06 118 ALA A CA 1
ATOM 889 C C . ALA A 1 118 ? 0.733 7.950 -31.197 1.00 91.06 118 ALA A C 1
ATOM 891 O O . ALA A 1 118 ? 0.057 8.428 -32.106 1.00 91.06 118 ALA A O 1
ATOM 892 N N . SER A 1 119 ? 1.448 8.714 -30.370 1.00 90.19 119 SER A N 1
ATOM 893 C CA . SER A 1 119 ? 1.496 10.180 -30.443 1.00 90.19 119 SER A CA 1
ATOM 894 C C . SER A 1 119 ? 2.474 10.703 -31.503 1.00 90.19 119 SER A C 1
ATOM 896 O O . SER A 1 119 ? 2.569 11.914 -31.699 1.00 90.19 119 SER A O 1
ATOM 898 N N . GLY A 1 120 ? 3.246 9.827 -32.160 1.00 84.50 120 GLY A N 1
ATOM 899 C CA . GLY A 1 120 ? 4.284 10.213 -33.123 1.00 84.50 120 GLY A CA 1
ATOM 900 C C . GLY A 1 120 ? 5.493 10.926 -32.500 1.00 84.50 120 GLY A C 1
ATOM 901 O O . GLY A 1 120 ? 6.332 11.465 -33.219 1.00 84.50 120 GLY A O 1
ATOM 902 N N . ALA A 1 121 ? 5.623 10.918 -31.172 1.00 79.94 121 ALA A N 1
ATOM 903 C CA . ALA A 1 121 ? 6.676 11.598 -30.416 1.00 79.94 121 ALA A CA 1
ATOM 904 C C . ALA A 1 121 ? 7.976 10.770 -30.327 1.00 79.94 121 ALA A C 1
ATOM 906 O O . ALA A 1 121 ? 8.666 10.776 -29.307 1.00 79.94 121 ALA A O 1
ATOM 907 N N . ILE A 1 122 ? 8.325 10.051 -31.396 1.00 81.38 122 ILE A N 1
ATOM 908 C CA . ILE A 1 122 ? 9.461 9.126 -31.429 1.00 81.38 122 ILE A CA 1
ATOM 909 C C . ILE A 1 122 ? 10.767 9.925 -31.474 1.00 81.38 122 ILE A C 1
ATOM 911 O O . ILE A 1 122 ? 11.055 10.620 -32.449 1.00 81.38 122 ILE A O 1
ATOM 915 N N . LYS A 1 123 ? 11.585 9.819 -30.422 1.00 72.62 123 LYS A N 1
ATOM 916 C CA . LYS A 1 123 ? 12.911 10.450 -30.359 1.00 72.62 123 LYS A CA 1
ATOM 917 C C . LYS A 1 123 ? 13.987 9.377 -30.187 1.00 72.62 123 LYS A C 1
ATOM 919 O O . LYS A 1 123 ? 14.199 8.940 -29.057 1.00 72.62 123 LYS A O 1
ATOM 924 N N . PRO A 1 124 ? 14.686 8.955 -31.257 1.00 65.56 124 PRO A N 1
ATOM 925 C CA . PRO A 1 124 ? 15.848 8.090 -31.101 1.00 65.56 124 PRO A CA 1
ATOM 926 C C . PRO A 1 124 ? 16.923 8.843 -30.310 1.00 65.56 124 PRO A C 1
ATOM 928 O O . PRO A 1 124 ? 17.266 9.985 -30.629 1.00 65.56 124 PRO A O 1
ATOM 931 N N . ARG A 1 125 ? 17.440 8.229 -29.244 1.00 68.25 125 ARG A N 1
ATOM 932 C CA . ARG A 1 125 ? 18.444 8.847 -28.372 1.00 68.25 125 ARG A CA 1
ATOM 933 C C . ARG A 1 125 ? 19.782 8.172 -28.609 1.00 68.25 125 ARG A C 1
ATOM 935 O O . ARG A 1 125 ? 20.185 7.258 -27.900 1.00 68.25 125 ARG A O 1
ATOM 942 N N . HIS A 1 126 ? 20.465 8.633 -29.650 1.00 62.03 126 HIS A N 1
ATOM 943 C CA . HIS A 1 126 ? 21.819 8.194 -29.950 1.00 62.03 126 HIS A CA 1
ATOM 944 C C . HIS A 1 126 ? 22.782 8.697 -28.869 1.00 62.03 126 HIS A C 1
ATOM 946 O O . HIS A 1 126 ? 23.000 9.901 -28.731 1.00 62.03 126 HIS A O 1
ATOM 952 N N . HIS A 1 127 ? 23.415 7.778 -28.141 1.00 58.66 127 HIS A N 1
ATOM 953 C CA . HIS A 1 127 ? 24.713 8.065 -27.544 1.00 58.66 127 HIS A CA 1
ATOM 954 C C . HIS A 1 127 ? 25.758 8.016 -28.661 1.00 58.66 127 HIS A C 1
ATOM 956 O O . HIS A 1 127 ? 26.159 6.943 -29.105 1.00 58.66 127 HIS A O 1
ATOM 962 N N . ALA A 1 128 ? 26.187 9.186 -29.138 1.00 49.12 128 ALA A N 1
ATOM 963 C CA . ALA A 1 128 ? 27.393 9.291 -29.946 1.00 49.12 128 ALA A CA 1
ATOM 964 C C . ALA A 1 128 ? 28.598 9.024 -29.031 1.00 49.12 128 ALA A C 1
ATOM 966 O O . ALA A 1 128 ? 28.952 9.864 -28.206 1.00 49.12 128 ALA A O 1
ATOM 967 N N . HIS A 1 129 ? 29.199 7.840 -29.140 1.00 56.22 129 HIS A N 1
ATOM 968 C CA . HIS A 1 129 ? 30.507 7.555 -28.556 1.00 56.22 129 HIS A CA 1
ATOM 969 C C . HIS A 1 129 ? 31.563 7.876 -29.628 1.00 56.22 129 HIS A C 1
ATOM 971 O O . HIS A 1 129 ? 31.628 7.158 -30.630 1.00 56.22 129 HIS A O 1
ATOM 977 N N . PRO A 1 130 ? 32.356 8.958 -29.510 1.00 46.59 130 PRO A N 1
ATOM 978 C CA . PRO A 1 130 ? 33.412 9.226 -30.474 1.00 46.59 130 PRO A CA 1
ATOM 979 C C . PRO A 1 130 ? 34.593 8.286 -30.204 1.00 46.59 130 PRO A C 1
ATOM 981 O O . PRO A 1 130 ? 35.461 8.577 -29.385 1.00 46.59 130 PRO A O 1
ATOM 984 N N . HIS A 1 131 ? 34.670 7.165 -30.921 1.00 54.78 131 HIS A N 1
ATOM 985 C CA . HIS A 1 131 ? 35.934 6.445 -31.084 1.00 54.78 131 HIS A CA 1
ATOM 986 C C . HIS A 1 131 ? 36.795 7.181 -32.118 1.00 54.78 131 HIS A C 1
ATOM 988 O O . HIS A 1 131 ? 36.883 6.793 -33.279 1.00 54.78 131 HIS A O 1
ATOM 994 N N . GLY A 1 132 ? 37.400 8.292 -31.699 1.00 44.56 132 GLY A N 1
ATOM 995 C CA . GLY A 1 132 ? 38.448 8.972 -32.452 1.00 44.56 132 GLY A CA 1
ATOM 996 C C . GLY A 1 132 ? 39.816 8.492 -31.983 1.00 44.56 132 GLY A C 1
ATOM 997 O O . GLY A 1 132 ? 40.340 9.015 -31.005 1.00 44.56 132 GLY A O 1
ATOM 998 N N . HIS A 1 133 ? 40.400 7.509 -32.669 1.00 51.66 133 HIS A N 1
ATOM 999 C CA . HIS A 1 133 ? 41.812 7.160 -32.509 1.00 51.66 133 HIS A CA 1
ATOM 1000 C C . HIS A 1 133 ? 42.525 7.351 -33.855 1.00 51.66 133 HIS A C 1
ATOM 1002 O O . HIS A 1 133 ? 42.397 6.498 -34.733 1.00 51.66 133 HIS A O 1
ATOM 1008 N N . PRO A 1 134 ? 43.237 8.470 -34.077 1.00 49.03 134 PRO A N 1
ATOM 1009 C CA . PRO A 1 134 ? 44.089 8.600 -35.246 1.00 49.03 134 PRO A CA 1
ATOM 1010 C C . PRO A 1 134 ? 45.458 7.973 -34.955 1.00 49.03 134 PRO A C 1
ATOM 1012 O O . PRO A 1 134 ? 46.284 8.554 -34.254 1.00 49.03 134 PRO A O 1
ATOM 1015 N N . HIS A 1 135 ? 45.733 6.801 -35.531 1.00 55.78 135 HIS A N 1
ATOM 1016 C CA . HIS A 1 135 ? 47.112 6.360 -35.740 1.00 55.78 135 HIS A CA 1
ATOM 1017 C C . HIS A 1 135 ? 47.654 7.042 -37.000 1.00 55.78 135 HIS A C 1
ATOM 1019 O O . HIS A 1 135 ? 47.451 6.568 -38.116 1.00 55.78 135 HIS A O 1
ATOM 1025 N N . SER A 1 136 ? 48.344 8.170 -36.836 1.00 52.06 136 SER A N 1
ATOM 1026 C CA . SER A 1 136 ? 49.208 8.718 -37.882 1.00 52.06 136 SER A CA 1
ATOM 1027 C C . SER A 1 136 ? 50.577 8.036 -37.803 1.00 52.06 136 SER A C 1
ATOM 1029 O O . SER A 1 136 ? 51.412 8.407 -36.979 1.00 52.06 136 SER A O 1
ATOM 1031 N N . HIS A 1 137 ? 50.828 7.045 -38.660 1.00 49.91 137 HIS A N 1
ATOM 1032 C CA . HIS A 1 137 ? 52.195 6.618 -38.954 1.00 49.91 137 HIS A CA 1
ATOM 1033 C C . HIS A 1 137 ? 52.778 7.556 -40.013 1.00 49.91 137 HIS A C 1
ATOM 1035 O O . HIS A 1 137 ? 52.533 7.412 -41.209 1.00 49.91 137 HIS A O 1
ATOM 1041 N N . GLN A 1 138 ? 53.534 8.547 -39.545 1.00 47.97 138 GLN A N 1
ATOM 1042 C CA . GLN A 1 138 ? 54.436 9.340 -40.370 1.00 47.97 138 GLN A CA 1
ATOM 1043 C C . GLN A 1 138 ? 55.604 8.429 -40.786 1.00 47.97 138 GLN A C 1
ATOM 1045 O O . GLN A 1 138 ? 56.411 8.033 -39.946 1.00 47.97 138 GLN A O 1
ATOM 1050 N N . PHE A 1 139 ? 55.694 8.070 -42.066 1.00 44.41 139 PHE A N 1
ATOM 1051 C CA . PHE A 1 139 ? 56.893 7.441 -42.624 1.00 44.41 139 PHE A CA 1
ATOM 1052 C C . PHE A 1 139 ? 58.020 8.487 -42.707 1.00 44.41 139 PHE A C 1
ATOM 1054 O O . PHE A 1 139 ? 57.803 9.538 -43.317 1.00 44.41 139 PHE A O 1
ATOM 1061 N N . PRO A 1 140 ? 59.222 8.249 -42.151 1.00 47.16 140 PRO A N 1
ATOM 1062 C CA . PRO A 1 140 ? 60.378 9.066 -42.481 1.00 47.16 140 PRO A CA 1
ATOM 1063 C C . PRO A 1 140 ? 60.863 8.700 -43.889 1.00 47.16 140 PRO A C 1
ATOM 1065 O O . PRO A 1 140 ? 61.192 7.548 -44.173 1.00 47.16 140 PRO A O 1
ATOM 1068 N N . ALA A 1 141 ? 60.886 9.695 -44.776 1.00 47.47 141 ALA A N 1
ATOM 1069 C CA . ALA A 1 141 ? 61.526 9.588 -46.076 1.00 47.47 141 ALA A CA 1
ATOM 1070 C C . ALA A 1 141 ? 63.020 9.307 -45.872 1.00 47.47 141 ALA A C 1
ATOM 1072 O O . ALA A 1 141 ? 63.722 10.071 -45.209 1.00 47.47 141 ALA A O 1
ATOM 1073 N N . GLY A 1 142 ? 63.488 8.192 -46.428 1.00 46.38 142 GLY A N 1
ATOM 1074 C CA . GLY A 1 142 ? 64.904 7.875 -46.483 1.00 46.38 142 GLY A CA 1
ATOM 1075 C C . GLY A 1 142 ? 65.648 8.902 -47.333 1.00 46.38 142 GLY A C 1
ATOM 1076 O O . GLY A 1 142 ? 65.280 9.151 -48.480 1.00 46.38 142 GLY A O 1
ATOM 1077 N N . GLN A 1 143 ? 66.711 9.466 -46.771 1.00 49.94 143 GLN A N 1
ATOM 1078 C CA . GLN A 1 143 ? 67.785 10.110 -47.518 1.00 49.94 143 GLN A CA 1
ATOM 1079 C C . GLN A 1 143 ? 69.101 9.428 -47.151 1.00 49.94 143 GLN A C 1
ATOM 1081 O O . GLN A 1 143 ? 69.520 9.438 -45.999 1.00 49.94 143 GLN A O 1
ATOM 1086 N N . ASN A 1 144 ? 69.704 8.799 -48.152 1.00 46.22 144 ASN A N 1
ATOM 1087 C CA . ASN A 1 144 ? 71.126 8.492 -48.306 1.00 46.22 144 ASN A CA 1
ATOM 1088 C C . ASN A 1 144 ? 71.321 8.095 -49.784 1.00 46.22 144 ASN A C 1
ATOM 1090 O O . ASN A 1 144 ? 70.347 7.599 -50.364 1.00 46.22 144 ASN A O 1
ATOM 1094 N N . PRO A 1 145 ? 72.518 8.191 -50.400 1.00 52.38 145 PRO A N 1
ATOM 1095 C CA . PRO A 1 145 ? 73.826 8.650 -49.893 1.00 52.38 145 PRO A CA 1
ATOM 1096 C C . PRO A 1 145 ? 74.548 9.643 -50.854 1.00 52.38 145 PRO A C 1
ATOM 1098 O O . PRO A 1 145 ? 74.052 9.908 -51.946 1.00 52.38 145 PRO A O 1
ATOM 1101 N N . GLY A 1 146 ? 75.744 10.138 -50.497 1.00 41.16 146 GLY A N 1
ATOM 1102 C CA . GLY A 1 146 ? 76.691 10.685 -51.488 1.00 41.16 146 GLY A CA 1
ATOM 1103 C C . GLY A 1 146 ? 77.745 11.669 -50.964 1.00 41.16 146 GLY A C 1
ATOM 1104 O O . GLY A 1 146 ? 77.412 12.832 -50.786 1.00 41.16 146 GLY A O 1
ATOM 1105 N N . GLU A 1 147 ? 78.973 11.148 -50.811 1.00 38.22 147 GLU A N 1
ATOM 1106 C CA . GLU A 1 147 ? 80.316 11.789 -50.853 1.00 38.22 147 GLU A CA 1
ATOM 1107 C C . GLU A 1 147 ? 80.722 12.864 -49.826 1.00 38.22 147 GLU A C 1
ATOM 1109 O O . GLU A 1 147 ? 80.161 13.980 -49.804 1.00 38.22 147 GLU A O 1
#

Sequence (147 aa):
MRIYDYACACGTRFEAMVSGPDAPPPPCADCGRPTRRLPSAGAALLGQARLPATADAAPKSWDGTHQGNTEYIARWRRTLDARAALEERHPELAEKRSPVVAHEGPYHAAPLTADELASGAIKPRHHAHPHGHPHSHQFPAGQNPGE

Organism: NCBI:txid42234